Protein AF-A0A343YQ13-F1 (afdb_monomer_lite)

Foldseek 3Di:
DDDDPVVVVLVVLLVLLVVVLVLADALVNSCLQRNDVSSVPDDHPPDDPPPPALLVVLVDVLSQVVLQVLQVCLVPPFVQDLCQQSVSLNPTPVSVSVVVCVVVPCNCVVNRRNVVSSSSSSNCSPPDQFWDADPPVRDIGGHRNPPDPDHPPPPD

Structure (mmCIF, N/CA/C/O backbone):
data_AF-A0A343YQ13-F1
#
_entry.id   AF-A0A343YQ13-F1
#
loop_
_atom_site.group_PDB
_atom_site.id
_atom_site.type_symbol
_atom_site.label_atom_id
_atom_site.label_alt_id
_atom_site.label_comp_id
_atom_site.label_asym_id
_atom_site.label_entity_id
_atom_site.label_seq_id
_atom_site.pdbx_PDB_ins_code
_atom_site.Cartn_x
_atom_site.Cartn_y
_atom_site.Cartn_z
_atom_site.occupancy
_atom_site.B_iso_or_equiv
_atom_site.auth_seq_id
_atom_site.auth_comp_id
_atom_site.auth_asym_id
_atom_site.auth_atom_id
_atom_site.pdbx_PDB_model_num
ATOM 1 N N . MET A 1 1 ? -21.091 -8.036 30.724 1.00 43.69 1 MET A N 1
ATOM 2 C CA . MET A 1 1 ? -21.588 -7.218 29.595 1.00 43.69 1 MET A CA 1
ATOM 3 C C . MET A 1 1 ? -20.825 -7.640 28.351 1.00 43.69 1 MET A C 1
ATOM 5 O O . MET A 1 1 ? -19.605 -7.583 28.383 1.00 43.69 1 MET A O 1
ATOM 9 N N . GLY A 1 2 ? -21.505 -8.154 27.324 1.00 57.47 2 GLY A N 1
ATOM 10 C CA . GLY A 1 2 ? -20.877 -8.517 26.048 1.00 57.47 2 GLY A CA 1
ATOM 11 C C . GLY A 1 2 ? -20.985 -7.360 25.057 1.00 57.47 2 GLY A C 1
ATOM 12 O O . GLY A 1 2 ? -22.047 -6.746 24.963 1.00 57.47 2 GLY A O 1
ATOM 13 N N . PHE A 1 3 ? -19.900 -7.053 24.350 1.00 59.28 3 PHE A N 1
ATOM 14 C CA . PHE A 1 3 ? -19.899 -6.039 23.295 1.00 59.28 3 PHE A CA 1
ATOM 15 C C . PHE A 1 3 ? -20.784 -6.474 22.125 1.00 59.28 3 PHE A C 1
ATOM 17 O O . PHE A 1 3 ? -20.822 -7.653 21.758 1.00 59.28 3 PHE A O 1
ATOM 24 N N . LYS A 1 4 ? -21.482 -5.525 21.498 1.00 72.94 4 LYS A N 1
ATOM 25 C CA . LYS A 1 4 ? -22.225 -5.802 20.262 1.00 72.94 4 LYS A CA 1
ATOM 26 C C . LYS A 1 4 ? -21.230 -6.091 19.133 1.00 72.94 4 LYS A C 1
ATOM 28 O O . LYS A 1 4 ? -20.181 -5.460 19.046 1.00 72.94 4 LYS A O 1
ATOM 33 N N . LYS A 1 5 ? -21.575 -6.989 18.203 1.00 70.69 5 LYS A N 1
ATOM 34 C CA . LYS A 1 5 ? -20.719 -7.358 17.050 1.00 70.69 5 LYS A CA 1
ATOM 35 C C . LYS A 1 5 ? -20.216 -6.137 16.253 1.00 70.69 5 LYS A C 1
ATOM 37 O O . LYS A 1 5 ? -19.085 -6.128 15.779 1.00 70.69 5 LYS A O 1
ATOM 42 N N . SER A 1 6 ? -21.031 -5.084 16.157 1.00 76.00 6 SER A N 1
ATOM 43 C CA . SER A 1 6 ? -20.677 -3.810 15.516 1.00 76.00 6 SER A CA 1
ATOM 44 C C . SER A 1 6 ? -19.631 -2.992 16.281 1.00 76.00 6 SER A C 1
ATOM 46 O O . SER A 1 6 ? -18.853 -2.275 15.661 1.00 76.00 6 SER A O 1
ATOM 48 N N . GLU A 1 7 ? -19.612 -3.080 17.612 1.00 73.38 7 GLU A N 1
ATOM 49 C CA . GLU A 1 7 ? -18.632 -2.397 18.467 1.00 73.38 7 GLU A CA 1
ATOM 50 C C . GLU A 1 7 ? -17.276 -3.095 18.367 1.00 73.38 7 GLU A C 1
ATOM 52 O O . GLU A 1 7 ? -16.266 -2.433 18.156 1.00 73.38 7 GLU A O 1
ATOM 57 N N . VAL A 1 8 ? -17.262 -4.433 18.392 1.00 75.38 8 VAL A N 1
ATOM 58 C CA . VAL A 1 8 ? -16.041 -5.232 18.181 1.00 75.38 8 VAL A CA 1
ATOM 59 C C . VAL A 1 8 ? -15.444 -4.963 16.797 1.00 75.38 8 VAL A C 1
ATOM 61 O O . VAL A 1 8 ? -14.244 -4.743 16.676 1.00 75.38 8 VAL A O 1
ATOM 64 N N . SER A 1 9 ? -16.277 -4.900 15.753 1.00 81.75 9 SER A N 1
ATOM 65 C CA . SER A 1 9 ? -15.814 -4.560 14.403 1.00 81.75 9 SER A CA 1
ATOM 66 C C . SER A 1 9 ? -15.199 -3.160 14.330 1.00 81.75 9 SER A C 1
ATOM 68 O O . SER A 1 9 ? -14.187 -2.988 13.661 1.00 81.75 9 SER A O 1
ATOM 70 N N . GLN A 1 10 ? -15.783 -2.168 15.011 1.00 83.75 10 GLN A N 1
ATOM 71 C CA . GLN A 1 10 ? -15.231 -0.810 15.046 1.00 83.75 10 GLN A CA 1
ATOM 72 C C . GLN A 1 10 ? -13.909 -0.747 15.815 1.00 83.75 10 GLN A C 1
ATOM 74 O O . GLN A 1 10 ? -12.982 -0.083 15.360 1.00 83.75 10 GLN A O 1
ATOM 79 N N . LEU A 1 11 ? -13.805 -1.455 16.942 1.00 87.25 11 LEU A N 1
ATOM 80 C CA . LEU A 1 11 ? -12.572 -1.543 17.725 1.00 87.25 11 LEU A CA 1
ATOM 81 C C . LEU A 1 11 ? -11.444 -2.206 16.931 1.00 87.25 11 LEU A C 1
ATOM 83 O O . LEU A 1 11 ? -10.330 -1.690 16.926 1.00 87.25 11 LEU A O 1
ATOM 87 N N . ASN A 1 12 ? -11.740 -3.284 16.201 1.00 89.06 12 ASN A N 1
ATOM 88 C CA . ASN A 1 12 ? -10.759 -3.936 15.336 1.00 89.06 12 ASN A CA 1
ATOM 89 C C . ASN A 1 12 ? -10.276 -2.989 14.231 1.00 89.06 12 ASN A C 1
ATOM 91 O O . ASN A 1 12 ? -9.073 -2.852 14.038 1.00 89.06 12 ASN A O 1
ATOM 95 N N . SER A 1 13 ? -11.183 -2.269 13.558 1.00 89.44 13 SER A N 1
ATOM 96 C CA . SER A 1 13 ? -10.791 -1.280 12.544 1.00 89.44 13 SER A CA 1
ATOM 97 C C . SER A 1 13 ? -9.938 -0.147 13.120 1.00 89.44 13 SER A C 1
ATOM 99 O O . SER A 1 13 ? -9.005 0.300 12.459 1.00 89.44 13 SER A O 1
ATOM 101 N N . LEU A 1 14 ? -10.224 0.308 14.344 1.00 93.56 14 LEU A N 1
ATOM 102 C CA . LEU A 1 14 ? -9.408 1.315 15.027 1.00 93.56 14 LEU A CA 1
ATOM 103 C C . LEU A 1 14 ? -8.012 0.777 15.357 1.00 93.56 14 LEU A C 1
ATOM 105 O O . LEU A 1 14 ? -7.032 1.447 15.048 1.00 93.56 14 LEU A O 1
ATOM 109 N N . ALA A 1 15 ? -7.906 -0.429 15.919 1.00 92.62 15 ALA A N 1
ATOM 110 C CA . ALA A 1 15 ? -6.620 -1.051 16.234 1.00 92.62 15 ALA A CA 1
ATOM 111 C C . ALA A 1 15 ? -5.762 -1.263 14.973 1.00 92.62 15 ALA A C 1
ATOM 113 O O . ALA A 1 15 ? -4.592 -0.883 14.945 1.00 92.62 15 ALA A O 1
ATOM 114 N N . SER A 1 16 ? -6.365 -1.784 13.901 1.00 94.19 16 SER A N 1
ATOM 115 C CA . SER A 1 16 ? -5.717 -1.937 12.595 1.00 94.19 16 SER A CA 1
ATOM 116 C C . SER A 1 16 ? -5.253 -0.599 12.014 1.00 94.19 16 SER A C 1
ATOM 118 O O . SER A 1 16 ? -4.159 -0.514 11.461 1.00 94.19 16 SER A O 1
ATOM 120 N N . ALA A 1 17 ? -6.050 0.463 12.148 1.00 94.12 17 ALA A N 1
ATOM 121 C CA . ALA A 1 17 ? -5.676 1.788 11.667 1.00 94.12 17 ALA A CA 1
ATOM 122 C C . ALA A 1 17 ? -4.538 2.416 12.491 1.00 94.12 17 ALA A C 1
ATOM 124 O O . ALA A 1 17 ? -3.633 3.005 11.904 1.00 94.12 17 ALA A O 1
ATOM 125 N N . ILE A 1 18 ? -4.546 2.258 13.821 1.00 94.38 18 ILE A N 1
ATOM 126 C CA . ILE A 1 18 ? -3.483 2.750 14.719 1.00 94.38 18 ILE A CA 1
ATOM 127 C C . ILE A 1 18 ? -2.134 2.148 14.335 1.00 94.38 18 ILE A C 1
ATOM 129 O O . ILE A 1 18 ? -1.161 2.882 14.191 1.00 94.38 18 ILE A O 1
ATOM 133 N N . LYS A 1 19 ? -2.093 0.840 14.074 1.00 93.38 19 LYS A N 1
ATOM 134 C CA . LYS A 1 19 ? -0.878 0.165 13.615 1.00 93.38 19 LYS A CA 1
ATOM 135 C C . LYS A 1 19 ? -0.301 0.789 12.343 1.00 93.38 19 LYS A C 1
ATOM 137 O O . LYS A 1 19 ? 0.904 0.963 12.230 1.00 93.38 19 LYS A O 1
ATOM 142 N N . LEU A 1 20 ? -1.142 1.175 11.383 1.00 93.81 20 LEU A N 1
ATOM 143 C CA . LEU A 1 20 ? -0.645 1.829 10.169 1.00 93.81 20 LEU A CA 1
ATOM 144 C C . LEU A 1 20 ? -0.079 3.231 10.443 1.00 93.81 20 LEU A C 1
ATOM 146 O O . LEU A 1 20 ? 0.839 3.655 9.742 1.00 93.81 20 LEU A O 1
ATOM 150 N N . ILE A 1 21 ? -0.595 3.949 11.449 1.00 92.88 21 ILE A N 1
ATOM 151 C CA . ILE A 1 21 ? -0.077 5.270 11.851 1.00 92.88 21 ILE A CA 1
ATOM 152 C C . ILE A 1 21 ? 1.365 5.154 12.369 1.00 92.88 21 ILE A C 1
ATOM 154 O O . ILE A 1 21 ? 2.176 6.036 12.086 1.00 92.88 21 ILE A O 1
ATOM 158 N N . GLU A 1 22 ? 1.715 4.054 13.046 1.00 90.25 22 GLU A N 1
ATOM 159 C CA . GLU A 1 22 ? 3.100 3.761 13.465 1.00 90.25 22 GLU A CA 1
ATOM 160 C C . GLU A 1 22 ? 4.064 3.680 12.268 1.00 90.25 22 GLU A C 1
ATOM 162 O O . GLU A 1 22 ? 5.247 3.992 12.395 1.00 90.25 22 GLU A O 1
ATOM 167 N N . PHE A 1 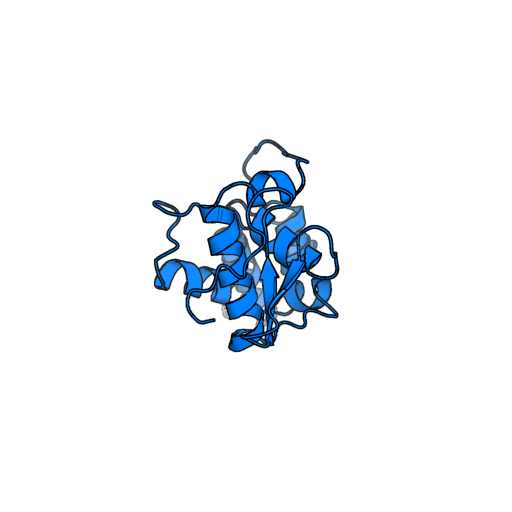23 ? 3.545 3.346 11.083 1.00 90.31 23 PHE A N 1
ATOM 168 C CA . PHE A 1 23 ? 4.282 3.259 9.821 1.00 90.31 23 PHE A CA 1
ATOM 169 C C . PHE A 1 23 ? 3.972 4.426 8.873 1.00 90.31 23 PHE A C 1
ATOM 171 O O . PHE A 1 23 ? 3.858 4.249 7.659 1.00 90.31 23 PHE A O 1
ATOM 178 N N . ASP A 1 24 ? 3.839 5.635 9.425 1.00 89.38 24 ASP A N 1
ATOM 179 C CA . ASP A 1 24 ? 3.646 6.900 8.699 1.00 89.38 24 ASP A CA 1
ATOM 180 C C . ASP A 1 24 ? 2.243 7.101 8.094 1.00 89.38 24 ASP A C 1
ATOM 182 O O . ASP A 1 24 ? 2.039 8.082 7.389 1.00 89.38 24 ASP A O 1
ATOM 186 N N . ALA A 1 25 ? 1.229 6.262 8.347 1.00 91.50 25 ALA A N 1
ATOM 187 C CA . ALA A 1 25 ? -0.097 6.511 7.768 1.00 91.50 25 ALA A CA 1
ATOM 188 C C . ALA A 1 25 ? -0.724 7.826 8.271 1.00 91.50 25 ALA A C 1
ATOM 190 O O . ALA A 1 25 ? -0.940 8.041 9.464 1.00 91.50 25 ALA A O 1
ATOM 191 N N . ASN A 1 26 ? -1.067 8.710 7.335 1.00 92.06 26 ASN A N 1
ATOM 192 C CA . ASN A 1 26 ? -1.739 9.971 7.623 1.00 92.06 26 ASN A CA 1
ATOM 193 C C . ASN A 1 26 ? -3.271 9.837 7.529 1.00 92.06 26 ASN A C 1
ATOM 195 O O . ASN A 1 26 ? -3.820 8.814 7.111 1.00 92.06 26 ASN A O 1
ATOM 199 N N . LYS A 1 27 ? -3.982 10.919 7.867 1.00 92.94 27 LYS A N 1
ATOM 200 C CA . LYS A 1 27 ? -5.450 10.953 7.844 1.00 92.94 27 LYS A CA 1
ATOM 201 C C . LYS A 1 27 ? -6.056 10.607 6.482 1.00 92.94 27 LYS A C 1
ATOM 203 O O . LYS A 1 27 ? -7.121 9.993 6.451 1.00 92.94 27 LYS A O 1
ATOM 208 N N . TYR A 1 28 ? -5.423 10.984 5.372 1.00 91.25 28 TYR A N 1
ATOM 209 C CA . TYR A 1 28 ? -5.909 10.641 4.032 1.00 91.25 28 TYR A CA 1
ATOM 210 C C . TYR A 1 28 ? -5.798 9.141 3.778 1.00 91.25 28 TYR A C 1
ATOM 212 O O . TYR A 1 28 ? -6.780 8.530 3.364 1.00 91.25 28 TYR A O 1
ATOM 220 N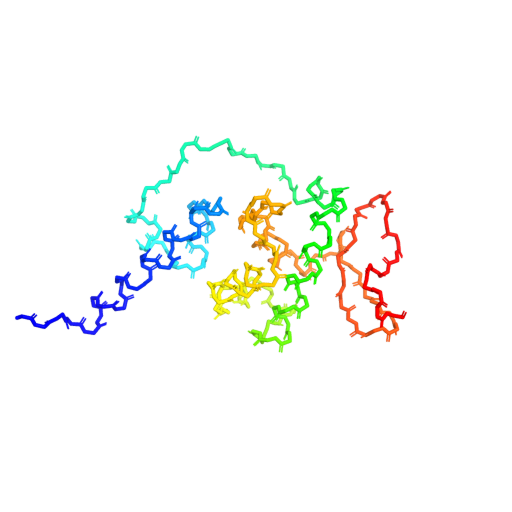 N . THR A 1 29 ? -4.657 8.542 4.114 1.00 93.06 29 THR A N 1
ATOM 221 C CA . THR A 1 29 ? -4.428 7.100 3.975 1.00 93.06 29 THR A CA 1
ATOM 222 C C . THR A 1 29 ? -5.404 6.289 4.819 1.00 93.06 29 THR A C 1
ATOM 224 O O . THR A 1 29 ? -6.073 5.397 4.303 1.00 93.06 29 THR A O 1
ATOM 227 N N . ILE A 1 30 ? -5.590 6.650 6.092 1.00 95.88 30 ILE A N 1
ATOM 228 C CA . ILE A 1 30 ? -6.577 5.974 6.946 1.00 95.88 30 ILE A CA 1
ATOM 229 C C . ILE A 1 30 ? -8.005 6.202 6.439 1.00 95.88 30 ILE A C 1
ATOM 231 O O . ILE A 1 30 ? -8.820 5.285 6.471 1.00 95.88 30 ILE A O 1
ATOM 235 N N . THR A 1 31 ? -8.325 7.393 5.925 1.00 94.62 31 THR A N 1
ATOM 236 C CA . THR A 1 31 ? -9.645 7.651 5.323 1.00 94.62 31 THR A CA 1
ATOM 237 C C . THR A 1 31 ? -9.886 6.764 4.108 1.00 94.62 31 THR A C 1
ATOM 239 O O . THR A 1 31 ? -11.008 6.300 3.917 1.00 94.62 31 THR A O 1
ATOM 242 N N . HIS A 1 32 ? -8.857 6.541 3.294 1.00 93.75 32 HIS A N 1
ATOM 243 C CA . HIS A 1 32 ? -8.938 5.696 2.113 1.00 93.75 32 HIS A CA 1
ATOM 244 C C . HIS A 1 32 ? -9.140 4.220 2.481 1.00 93.75 32 HIS A C 1
ATOM 246 O O . HIS A 1 32 ? -10.044 3.600 1.933 1.00 93.75 32 HIS A O 1
ATOM 252 N N . LEU A 1 33 ? -8.373 3.697 3.445 1.00 94.81 33 LEU A N 1
ATOM 253 C CA . LEU A 1 33 ? -8.393 2.279 3.830 1.00 94.81 33 LEU A CA 1
ATOM 254 C C . LEU A 1 33 ? -9.544 1.907 4.785 1.00 94.81 33 LEU A C 1
ATOM 256 O O . LEU A 1 33 ? -10.151 0.853 4.646 1.00 94.81 33 LEU A O 1
ATOM 260 N N . TYR A 1 34 ? -9.867 2.766 5.755 1.00 94.25 34 TYR A N 1
ATOM 261 C CA . TYR A 1 34 ? -10.820 2.468 6.841 1.00 94.25 34 TYR A CA 1
ATOM 262 C C . TYR A 1 34 ? -12.050 3.382 6.865 1.00 94.25 34 TYR A C 1
ATOM 264 O O . TYR A 1 34 ? -12.951 3.215 7.693 1.00 94.25 34 TYR A O 1
ATOM 272 N N . GLY A 1 35 ? -12.113 4.363 5.966 1.00 93.50 35 GLY A N 1
ATOM 273 C CA . GLY A 1 35 ? -13.219 5.308 5.875 1.00 93.50 35 GLY A CA 1
ATOM 274 C C . GLY A 1 35 ? -13.126 6.486 6.849 1.00 93.50 35 GLY A C 1
ATOM 275 O O . GLY A 1 35 ? -12.403 6.494 7.849 1.00 93.50 35 GLY A O 1
ATOM 276 N N . ARG A 1 36 ? -13.925 7.523 6.562 1.00 93.75 36 ARG A N 1
ATOM 277 C CA . ARG A 1 36 ? -13.906 8.809 7.288 1.00 93.75 36 ARG A CA 1
ATOM 278 C C . ARG A 1 36 ? -14.206 8.683 8.780 1.00 93.75 36 ARG A C 1
ATOM 280 O O . ARG A 1 36 ? -13.664 9.456 9.562 1.00 93.75 36 ARG A O 1
ATOM 287 N N . LYS A 1 37 ? -15.080 7.746 9.168 1.00 92.69 37 LYS A N 1
ATOM 288 C CA . LYS A 1 37 ? -15.486 7.570 10.569 1.00 92.69 37 LYS A CA 1
ATOM 289 C C . LYS A 1 37 ? -14.298 7.139 11.428 1.00 92.69 37 LYS A C 1
ATOM 291 O O . LYS A 1 37 ? -14.013 7.803 12.413 1.00 92.69 37 LYS A O 1
ATOM 296 N N . VAL A 1 38 ? -13.590 6.085 11.015 1.00 93.69 38 VAL A N 1
ATOM 297 C CA . VAL A 1 38 ? -12.389 5.595 11.710 1.00 93.69 38 VAL A CA 1
ATOM 298 C C . VAL A 1 38 ? -11.312 6.674 11.693 1.00 93.69 38 VAL A C 1
ATOM 300 O O . VAL A 1 38 ? -10.790 7.038 12.740 1.00 93.69 38 VAL A O 1
ATOM 303 N N . ALA A 1 39 ? -11.060 7.277 10.529 1.00 93.31 39 ALA A N 1
ATOM 304 C CA . ALA A 1 39 ? -10.040 8.310 10.396 1.00 93.31 39 ALA A CA 1
ATOM 305 C C . ALA A 1 39 ? -10.295 9.556 11.264 1.00 93.31 39 ALA A C 1
ATOM 307 O O . ALA A 1 39 ? -9.347 10.218 11.682 1.00 93.31 39 ALA A O 1
ATOM 308 N N . GLY A 1 40 ? -11.560 9.905 11.511 1.00 92.31 40 GLY A N 1
ATOM 309 C CA . GLY A 1 40 ? -11.953 11.026 12.366 1.00 92.31 40 GLY A CA 1
ATOM 310 C C . GLY A 1 40 ? -11.826 10.750 13.865 1.00 92.31 40 GLY A C 1
ATOM 311 O O . GLY A 1 40 ? -11.825 11.700 14.639 1.00 92.31 40 GLY A O 1
ATOM 312 N N . SER A 1 41 ? -11.707 9.483 14.264 1.00 93.25 41 SER A N 1
ATOM 313 C CA . SER A 1 41 ? -11.591 9.053 15.662 1.00 93.25 41 SER A CA 1
ATOM 314 C C . SER A 1 41 ? -10.146 8.863 16.133 1.00 93.25 41 SER A C 1
ATOM 316 O O . SER A 1 41 ? -9.944 8.469 17.277 1.00 93.25 41 SER A O 1
ATOM 318 N N . LEU A 1 42 ? -9.156 9.113 15.272 1.00 93.12 42 LEU A N 1
ATOM 319 C CA . LEU A 1 42 ? -7.737 8.912 15.570 1.00 93.12 42 LEU A CA 1
ATOM 320 C C . LEU A 1 42 ? -6.984 10.238 15.662 1.00 93.12 42 LEU A C 1
ATOM 322 O O . LEU A 1 42 ? -7.307 11.211 14.973 1.00 93.12 42 LEU A O 1
ATOM 326 N N . GLU A 1 43 ? -5.936 10.237 16.478 1.00 91.00 43 GLU A N 1
ATOM 327 C CA . GLU A 1 43 ? -4.933 11.294 16.515 1.00 91.00 43 GLU A CA 1
ATOM 328 C C . GLU A 1 43 ? -3.773 10.942 15.583 1.00 91.00 43 GLU A C 1
ATOM 330 O O . GLU A 1 43 ? -3.388 9.781 15.460 1.00 91.00 43 GLU A O 1
ATOM 335 N N . TYR A 1 44 ? -3.214 11.953 14.919 1.00 88.50 44 TYR A N 1
ATOM 336 C CA . TYR A 1 44 ? -2.127 11.771 13.960 1.00 88.50 44 TYR A CA 1
ATOM 337 C C . TYR A 1 44 ? -0.895 12.549 14.418 1.00 88.50 44 TYR A C 1
ATOM 339 O O . TYR A 1 44 ? -1.039 13.696 14.863 1.00 88.50 44 TYR A O 1
ATOM 347 N N . PRO A 1 45 ? 0.315 11.984 14.259 1.00 82.81 45 PRO A N 1
ATOM 348 C CA . PRO A 1 45 ? 1.549 12.714 14.490 1.00 82.81 45 PRO A CA 1
ATOM 349 C C . PRO A 1 45 ? 1.561 14.022 13.691 1.00 82.81 45 PRO A C 1
ATOM 351 O O . PRO A 1 45 ? 1.136 14.068 12.533 1.00 82.81 45 PRO A O 1
ATOM 354 N N . LYS A 1 46 ? 2.075 15.101 14.292 1.00 70.69 46 LYS A N 1
ATOM 355 C CA . LYS A 1 46 ? 2.308 16.371 13.588 1.00 70.69 46 LYS A CA 1
ATOM 356 C C . LYS A 1 46 ? 3.495 16.202 12.630 1.00 70.69 46 LYS A C 1
ATOM 358 O O . LYS A 1 46 ? 4.616 16.582 12.947 1.00 70.69 46 LYS A O 1
ATOM 363 N N . GLY A 1 47 ? 3.252 15.573 11.483 1.00 60.44 47 GLY A N 1
ATOM 364 C CA . GLY A 1 47 ? 4.244 15.301 10.444 1.00 60.44 47 GLY A CA 1
ATOM 365 C C . GLY A 1 47 ? 4.234 16.333 9.316 1.00 60.44 47 GLY A C 1
ATOM 366 O O . GLY A 1 47 ? 3.211 16.946 9.004 1.00 60.44 47 GLY A O 1
ATOM 367 N N . ILE A 1 48 ? 5.394 16.519 8.680 1.00 50.62 48 ILE A N 1
ATOM 368 C CA . ILE A 1 48 ? 5.561 17.397 7.519 1.00 50.62 48 ILE A CA 1
ATOM 369 C C . ILE A 1 48 ? 4.789 16.783 6.349 1.00 50.62 48 ILE A C 1
ATOM 371 O O . ILE A 1 48 ? 5.178 15.747 5.813 1.00 50.62 48 ILE A O 1
ATOM 375 N N . ASN A 1 49 ? 3.715 17.453 5.929 1.00 49.34 49 ASN A N 1
ATOM 376 C CA . ASN A 1 49 ? 2.975 17.161 4.704 1.00 49.34 49 ASN A CA 1
ATOM 377 C C . ASN A 1 49 ? 3.910 17.338 3.494 1.00 49.34 49 ASN A C 1
ATOM 379 O O . ASN A 1 49 ? 3.950 18.389 2.852 1.00 49.34 49 ASN A O 1
ATOM 383 N N . THR A 1 50 ? 4.717 16.327 3.179 1.00 47.78 50 THR A N 1
ATOM 384 C CA . THR A 1 50 ? 5.525 16.349 1.963 1.00 47.78 50 THR A CA 1
ATOM 385 C C . THR A 1 50 ? 4.638 15.932 0.802 1.00 47.78 50 THR A C 1
ATOM 387 O O . THR A 1 50 ? 4.666 14.797 0.346 1.00 47.78 50 THR A O 1
ATOM 390 N N . ARG A 1 51 ? 3.909 16.915 0.262 1.00 50.31 51 ARG A N 1
ATOM 391 C CA . ARG A 1 51 ? 3.237 16.917 -1.055 1.00 50.31 51 ARG A CA 1
ATOM 392 C C . ARG A 1 51 ? 4.165 16.581 -2.244 1.00 50.31 51 ARG A C 1
ATOM 394 O O . ARG A 1 51 ? 3.836 16.863 -3.388 1.00 50.31 51 ARG A O 1
ATOM 401 N N . LYS A 1 52 ? 5.367 16.058 -1.997 1.00 55.66 52 LYS A N 1
ATOM 402 C CA . LYS A 1 52 ? 6.265 15.568 -3.040 1.00 55.66 52 LYS A CA 1
ATOM 403 C C . LYS A 1 52 ? 5.668 14.263 -3.542 1.00 55.66 52 LYS A C 1
ATOM 405 O O . LYS A 1 52 ? 5.387 13.406 -2.714 1.00 55.66 52 LYS A O 1
ATOM 410 N N . GLY A 1 53 ? 5.444 14.143 -4.847 1.00 65.62 53 GLY A N 1
ATOM 411 C CA . GLY A 1 53 ? 4.936 12.914 -5.454 1.00 65.62 53 GLY A CA 1
ATOM 412 C C . GLY A 1 53 ? 5.871 11.721 -5.236 1.00 65.62 53 GLY A C 1
ATOM 413 O O . GLY A 1 53 ? 7.040 11.886 -4.866 1.00 65.62 53 GLY A O 1
ATOM 414 N N . VAL A 1 54 ? 5.344 10.522 -5.482 1.00 79.94 54 VAL A N 1
ATOM 415 C CA . VAL A 1 54 ? 6.036 9.236 -5.299 1.00 79.94 54 VAL A CA 1
ATOM 416 C C . VAL A 1 54 ? 7.344 9.166 -6.096 1.00 79.94 54 VAL A C 1
ATOM 418 O O . VAL A 1 54 ? 8.311 8.579 -5.624 1.00 79.94 54 VAL A O 1
ATOM 421 N N . GLY A 1 55 ? 7.436 9.837 -7.251 1.00 79.25 55 GLY A N 1
ATOM 422 C CA . GLY A 1 55 ? 8.599 9.767 -8.146 1.00 79.25 55 GLY A CA 1
ATOM 423 C C . GLY A 1 55 ? 9.949 10.056 -7.477 1.00 79.25 55 GLY A C 1
ATOM 424 O O . GLY A 1 55 ? 10.906 9.312 -7.683 1.00 79.25 55 GLY A O 1
ATOM 425 N N . LYS A 1 56 ? 10.038 11.067 -6.591 1.00 81.69 56 LYS A N 1
ATOM 426 C CA . LYS A 1 56 ? 11.291 11.325 -5.849 1.00 81.69 56 LYS A CA 1
ATOM 427 C C . LYS A 1 56 ? 11.653 10.155 -4.929 1.00 81.69 56 LYS A C 1
ATOM 429 O O . LYS A 1 56 ? 12.830 9.841 -4.789 1.00 81.69 56 LYS A O 1
ATOM 434 N N . TRP A 1 57 ? 10.654 9.551 -4.289 1.00 84.38 57 TRP A N 1
ATOM 435 C CA . TRP A 1 57 ? 10.852 8.397 -3.418 1.00 84.38 57 TRP A CA 1
ATOM 436 C C . TRP A 1 57 ? 11.267 7.165 -4.225 1.00 84.38 57 TRP A C 1
ATOM 438 O O . TRP A 1 57 ? 12.234 6.519 -3.849 1.00 84.38 57 TRP A O 1
ATOM 448 N N . LEU A 1 58 ? 10.649 6.909 -5.383 1.00 84.50 58 LEU A N 1
ATOM 449 C CA . LEU A 1 58 ? 11.036 5.813 -6.287 1.00 84.50 58 LEU A CA 1
ATOM 450 C C . LEU A 1 58 ? 12.449 5.959 -6.863 1.00 84.50 58 LEU A C 1
ATOM 452 O O . LEU A 1 58 ? 13.049 4.967 -7.260 1.00 84.50 58 LEU A O 1
ATOM 456 N N . GLY A 1 59 ? 13.017 7.168 -6.872 1.00 82.06 59 GLY A N 1
ATOM 457 C CA . GLY A 1 59 ? 14.429 7.376 -7.199 1.00 82.06 59 GLY A CA 1
ATOM 458 C C . GLY A 1 59 ? 15.406 6.713 -6.213 1.00 82.06 59 GLY A C 1
ATOM 459 O O . GLY A 1 59 ? 16.570 6.494 -6.557 1.00 82.06 59 GLY A O 1
ATOM 460 N N . GLU A 1 60 ? 14.965 6.382 -4.994 1.00 84.50 60 GLU A N 1
ATOM 461 C CA . GLU A 1 60 ? 15.741 5.612 -4.020 1.00 84.50 60 GLU A CA 1
ATOM 462 C C . GLU A 1 60 ? 15.644 4.112 -4.356 1.00 84.50 60 GLU A C 1
ATOM 464 O O . GLU A 1 60 ? 14.561 3.529 -4.343 1.00 84.50 60 GLU A O 1
ATOM 469 N N . LYS A 1 61 ? 16.782 3.447 -4.616 1.00 80.31 61 LYS A N 1
ATOM 470 C CA . LYS A 1 61 ? 16.811 2.021 -5.010 1.00 80.31 61 LYS A CA 1
ATOM 471 C C . LYS A 1 61 ? 16.055 1.113 -4.030 1.00 80.31 61 LYS A C 1
ATOM 473 O O . LYS A 1 61 ? 15.350 0.205 -4.459 1.00 80.31 61 LYS A O 1
ATOM 478 N N . SER A 1 62 ? 16.188 1.352 -2.726 1.00 83.56 62 SER A N 1
ATOM 479 C CA . SER A 1 62 ? 15.476 0.597 -1.686 1.00 83.56 62 SER A CA 1
ATOM 480 C C . SER A 1 62 ? 13.959 0.781 -1.767 1.00 83.56 62 SER A C 1
ATOM 482 O O . SER A 1 62 ? 13.223 -0.195 -1.652 1.00 83.56 62 SER A O 1
ATOM 484 N N . ALA A 1 63 ? 13.487 2.002 -2.023 1.00 85.94 63 ALA A N 1
ATOM 485 C CA . ALA A 1 63 ? 12.072 2.308 -2.192 1.00 85.94 63 ALA A CA 1
ATOM 486 C C . ALA A 1 63 ? 11.495 1.681 -3.465 1.00 85.94 63 ALA A C 1
ATOM 488 O O . ALA A 1 63 ? 10.406 1.111 -3.424 1.00 85.94 63 ALA A O 1
ATOM 489 N N . MET A 1 64 ? 12.234 1.726 -4.576 1.00 85.69 64 MET A N 1
ATOM 490 C CA . MET A 1 64 ? 11.846 1.058 -5.821 1.00 85.69 64 MET A CA 1
ATOM 491 C C . MET A 1 64 ? 11.724 -0.460 -5.624 1.00 85.69 64 MET A C 1
ATOM 493 O O . MET A 1 64 ? 10.729 -1.060 -6.027 1.00 85.69 64 MET A O 1
ATOM 497 N N . LEU A 1 65 ? 12.707 -1.093 -4.976 1.00 84.94 65 LEU A N 1
ATOM 498 C CA . LEU A 1 65 ? 12.673 -2.532 -4.699 1.00 84.94 65 LEU A CA 1
ATOM 499 C C . LEU A 1 65 ? 11.512 -2.905 -3.770 1.00 84.94 65 LEU A C 1
ATOM 501 O O . LEU A 1 65 ? 10.771 -3.837 -4.076 1.00 84.94 65 LEU A O 1
ATOM 505 N N . LEU A 1 66 ? 11.305 -2.147 -2.688 1.00 88.06 66 LEU A N 1
ATOM 506 C CA . LEU A 1 66 ? 10.158 -2.327 -1.796 1.00 88.06 66 LEU A CA 1
ATOM 507 C C . LEU A 1 66 ? 8.835 -2.190 -2.558 1.00 88.06 66 LEU A C 1
ATOM 509 O O . LEU A 1 66 ? 7.954 -3.025 -2.399 1.00 88.06 66 LEU A O 1
ATOM 513 N N . SER A 1 67 ? 8.709 -1.183 -3.422 1.00 89.44 67 SER A N 1
ATOM 514 C CA . SER A 1 67 ? 7.498 -0.945 -4.218 1.00 89.44 67 SER A CA 1
ATOM 515 C C . SER A 1 67 ? 7.172 -2.126 -5.131 1.00 89.44 67 SER A C 1
ATOM 517 O O . SER A 1 67 ? 6.021 -2.541 -5.220 1.00 89.44 67 SER A O 1
ATOM 519 N N . ASN A 1 68 ? 8.184 -2.733 -5.753 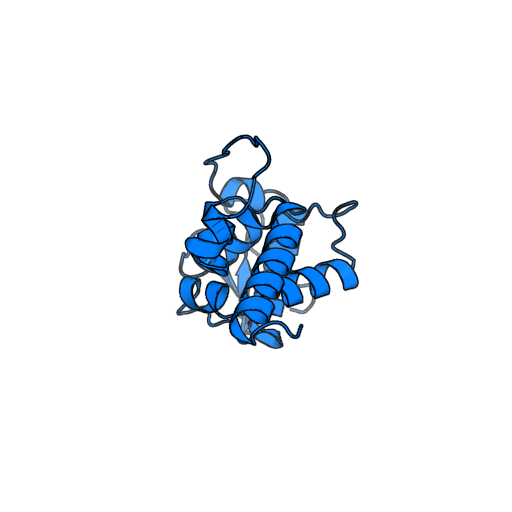1.00 87.88 68 ASN A N 1
ATOM 520 C CA . ASN A 1 68 ? 7.996 -3.938 -6.560 1.00 87.88 68 ASN A CA 1
ATOM 521 C C . ASN A 1 68 ? 7.552 -5.143 -5.722 1.00 87.88 68 ASN A C 1
ATOM 523 O O . ASN A 1 68 ? 6.682 -5.903 -6.141 1.00 87.88 68 ASN A O 1
ATOM 527 N N . VAL A 1 69 ? 8.120 -5.310 -4.527 1.00 90.00 69 VAL A N 1
ATOM 528 C CA . VAL A 1 69 ? 7.743 -6.388 -3.601 1.00 90.00 69 VAL A CA 1
ATOM 529 C C . VAL A 1 69 ? 6.309 -6.207 -3.114 1.00 90.00 69 VAL A C 1
ATOM 531 O O . VAL A 1 69 ? 5.548 -7.172 -3.102 1.00 90.00 69 VAL A O 1
ATOM 534 N N . VAL A 1 70 ? 5.923 -4.977 -2.768 1.00 92.88 70 VAL A N 1
ATOM 535 C CA . VAL A 1 70 ? 4.548 -4.597 -2.425 1.00 92.88 70 VAL A CA 1
ATOM 536 C C . VAL A 1 70 ? 3.610 -4.985 -3.562 1.00 92.88 70 VAL A C 1
ATOM 538 O O . VAL A 1 70 ? 2.725 -5.803 -3.346 1.00 92.88 70 VAL A O 1
ATOM 541 N N . VAL A 1 71 ? 3.828 -4.464 -4.775 1.00 91.75 71 VAL A N 1
ATOM 542 C CA . VAL A 1 71 ? 2.938 -4.696 -5.926 1.00 91.75 71 VAL A CA 1
ATOM 543 C C . VAL A 1 71 ? 2.811 -6.187 -6.241 1.00 91.75 71 VAL A C 1
ATOM 545 O O . VAL A 1 71 ? 1.704 -6.690 -6.419 1.00 91.75 71 VAL A O 1
ATOM 548 N N . ASN A 1 72 ? 3.926 -6.919 -6.256 1.00 89.81 72 ASN A N 1
ATOM 549 C CA . ASN A 1 72 ? 3.928 -8.351 -6.541 1.00 89.81 72 ASN A CA 1
ATOM 550 C C . ASN A 1 72 ? 3.133 -9.142 -5.484 1.00 89.81 72 ASN A C 1
ATOM 552 O O . ASN A 1 72 ? 2.311 -9.985 -5.842 1.00 89.81 72 ASN A O 1
ATOM 556 N N . ASN A 1 73 ? 3.323 -8.853 -4.192 1.00 92.81 73 ASN A N 1
ATOM 557 C CA . ASN A 1 73 ? 2.555 -9.508 -3.129 1.00 92.81 73 ASN A CA 1
ATOM 558 C C . ASN A 1 73 ? 1.077 -9.106 -3.156 1.00 92.81 73 ASN A C 1
ATOM 560 O O . ASN A 1 73 ? 0.218 -9.974 -3.018 1.00 92.81 73 ASN A O 1
ATOM 564 N N . SER A 1 74 ? 0.764 -7.830 -3.392 1.00 94.00 74 SER A N 1
ATOM 565 C CA . SER A 1 74 ? -0.610 -7.351 -3.549 1.00 94.00 74 SER A CA 1
ATOM 566 C C . SER A 1 74 ? -1.346 -8.143 -4.629 1.00 94.00 74 SER A C 1
ATOM 568 O O . SER A 1 74 ? -2.429 -8.665 -4.370 1.00 94.00 74 SER A O 1
ATOM 570 N N . ILE A 1 75 ? -0.742 -8.306 -5.811 1.00 91.00 75 ILE A N 1
ATOM 571 C CA . ILE A 1 75 ? -1.351 -9.041 -6.932 1.00 91.00 75 ILE A CA 1
ATOM 572 C C . ILE A 1 75 ? -1.526 -10.524 -6.588 1.00 91.00 75 ILE A C 1
ATOM 574 O O . ILE A 1 75 ? -2.605 -11.081 -6.772 1.00 91.00 75 ILE A O 1
ATOM 578 N N . HIS A 1 76 ? -0.474 -11.183 -6.097 1.00 89.62 76 HIS A N 1
ATOM 579 C CA . HIS A 1 76 ? -0.465 -12.645 -5.997 1.00 89.62 76 HIS A CA 1
ATOM 580 C C . HIS A 1 76 ? -1.085 -13.215 -4.723 1.00 89.62 76 HIS A C 1
ATOM 582 O O . HIS A 1 76 ? -1.538 -14.356 -4.743 1.00 89.62 76 HIS A O 1
ATOM 588 N N . ILE A 1 77 ? -1.082 -12.461 -3.626 1.00 93.56 77 ILE A N 1
ATOM 589 C CA . ILE A 1 77 ? -1.553 -12.938 -2.318 1.00 93.56 77 ILE A CA 1
ATOM 590 C C . ILE A 1 77 ? -2.885 -12.285 -1.961 1.00 93.56 77 ILE A C 1
ATOM 592 O O . ILE A 1 77 ? -3.766 -12.947 -1.420 1.00 93.56 77 ILE A O 1
ATOM 596 N N . PHE A 1 78 ? -3.046 -11.003 -2.289 1.00 94.25 78 PHE A N 1
ATOM 597 C CA . PHE A 1 78 ? -4.180 -10.203 -1.828 1.00 94.25 78 PHE A CA 1
ATOM 598 C C . PHE A 1 78 ? -5.218 -9.906 -2.919 1.00 94.25 78 PHE A C 1
ATOM 600 O O . PHE A 1 78 ? -6.137 -9.130 -2.679 1.00 94.25 78 PHE A O 1
ATOM 607 N N . GLY A 1 79 ? -5.099 -10.526 -4.100 1.00 90.50 79 GLY A N 1
ATOM 608 C CA . GLY A 1 79 ? -6.088 -10.410 -5.178 1.00 90.50 79 GLY A CA 1
ATOM 609 C C . GLY A 1 79 ? -6.184 -9.010 -5.790 1.00 90.50 79 GLY A C 1
ATOM 610 O O . GLY A 1 79 ? -7.225 -8.648 -6.327 1.00 90.50 79 GLY A O 1
ATOM 611 N N . TYR A 1 80 ? -5.119 -8.216 -5.688 1.00 93.25 80 TYR A N 1
ATOM 612 C CA . TYR A 1 80 ? -5.087 -6.838 -6.158 1.00 93.25 80 TYR A CA 1
ATOM 613 C C . TYR A 1 80 ? -5.235 -6.735 -7.682 1.00 93.25 80 TYR A C 1
ATOM 615 O O . TYR A 1 80 ? -4.403 -7.261 -8.429 1.00 93.25 80 TYR A O 1
ATOM 623 N N . ASP A 1 81 ? -6.244 -5.993 -8.144 1.00 91.25 81 ASP A N 1
ATOM 624 C CA . ASP A 1 81 ? -6.451 -5.700 -9.558 1.00 91.25 81 ASP A CA 1
ATOM 625 C C . ASP A 1 81 ? -5.786 -4.375 -9.958 1.00 91.25 81 ASP A C 1
ATOM 627 O O . ASP A 1 81 ? -6.203 -3.274 -9.596 1.00 91.25 81 ASP A O 1
ATOM 631 N N . THR A 1 82 ? -4.756 -4.492 -10.792 1.00 87.38 82 THR A N 1
ATOM 632 C CA . THR A 1 82 ? -4.020 -3.350 -11.351 1.00 87.38 82 THR A CA 1
ATOM 633 C C . THR A 1 82 ? -4.854 -2.444 -12.261 1.00 87.38 82 THR A C 1
ATOM 635 O O . THR A 1 82 ? -4.452 -1.302 -12.477 1.00 87.38 82 THR A O 1
ATOM 638 N N . GLN A 1 83 ? -5.988 -2.920 -12.790 1.00 88.19 83 GLN A N 1
ATOM 639 C CA . GLN A 1 83 ? -6.911 -2.113 -13.598 1.00 88.19 83 GLN A CA 1
ATOM 640 C C . GLN A 1 83 ? -7.818 -1.237 -12.728 1.00 88.19 83 GLN A C 1
ATOM 642 O O . GLN A 1 83 ? -8.211 -0.154 -13.153 1.00 88.19 83 GLN A O 1
ATOM 647 N N . ASN A 1 84 ? -8.087 -1.663 -11.491 1.00 92.00 84 ASN A N 1
ATOM 648 C CA . ASN A 1 84 ? -8.891 -0.935 -10.510 1.00 92.00 84 ASN A CA 1
ATOM 649 C C . ASN A 1 84 ? -8.085 -0.694 -9.222 1.00 92.00 84 ASN A C 1
ATOM 651 O O . ASN A 1 84 ? -8.466 -1.164 -8.147 1.00 92.00 84 ASN A O 1
ATOM 655 N N . PRO A 1 85 ? -6.956 0.035 -9.297 1.00 91.19 85 PRO A N 1
ATOM 656 C CA . PRO A 1 85 ? -5.963 0.061 -8.228 1.00 91.19 85 PRO A CA 1
ATOM 657 C C . PRO A 1 85 ? -6.474 0.714 -6.943 1.00 91.19 85 PRO A C 1
ATOM 659 O O . PRO A 1 85 ? -6.259 0.202 -5.854 1.00 91.19 85 PRO A O 1
ATOM 662 N N . THR A 1 86 ? -7.206 1.825 -7.056 1.00 92.25 86 THR A N 1
ATOM 663 C CA . THR A 1 86 ? -7.752 2.539 -5.889 1.00 92.25 86 THR A CA 1
ATOM 664 C C . THR A 1 86 ? -8.790 1.707 -5.134 1.00 92.25 86 THR A C 1
ATOM 666 O O . THR A 1 86 ? -8.827 1.726 -3.906 1.00 92.25 86 THR A O 1
ATOM 669 N N . GLU A 1 87 ? -9.641 0.973 -5.851 1.00 94.31 87 GLU A N 1
ATOM 670 C CA . GLU A 1 87 ? -10.618 0.074 -5.233 1.00 94.31 87 GLU A CA 1
ATOM 671 C C . GLU A 1 87 ? -9.930 -1.154 -4.633 1.00 94.31 87 GLU A C 1
ATOM 673 O O . GLU A 1 87 ? -10.156 -1.474 -3.468 1.00 94.31 87 GLU A O 1
ATOM 678 N N . SER A 1 88 ? -8.989 -1.747 -5.367 1.00 94.50 88 SER A N 1
ATOM 679 C CA . SER A 1 88 ? -8.211 -2.900 -4.909 1.00 94.50 88 SER A CA 1
ATOM 680 C C . SER A 1 88 ? -7.392 -2.603 -3.652 1.00 94.50 88 SER A C 1
ATOM 682 O O . SER A 1 88 ? -7.392 -3.406 -2.724 1.00 94.50 88 SER A O 1
ATOM 684 N N . THR A 1 89 ? -6.738 -1.439 -3.564 1.00 95.19 89 THR A N 1
ATOM 685 C CA . THR A 1 89 ? -6.005 -1.011 -2.356 1.00 95.19 89 THR A CA 1
ATOM 686 C C . THR A 1 89 ? -6.929 -0.874 -1.150 1.00 95.19 89 THR A C 1
ATOM 688 O O . THR A 1 89 ? -6.528 -1.189 -0.031 1.00 95.19 89 THR A O 1
ATOM 691 N N . ARG A 1 90 ? -8.157 -0.387 -1.365 1.00 94.12 90 ARG A N 1
ATOM 692 C CA . ARG A 1 90 ? -9.161 -0.215 -0.309 1.00 94.12 90 ARG A CA 1
ATOM 693 C C . ARG A 1 90 ? -9.710 -1.555 0.182 1.00 94.12 90 ARG A C 1
ATOM 695 O O . ARG A 1 90 ? -10.020 -1.676 1.361 1.00 94.12 90 ARG A O 1
ATOM 702 N N . GLU A 1 91 ? -9.895 -2.515 -0.718 1.00 93.38 91 GLU A N 1
ATOM 703 C CA . GLU A 1 91 ? -10.562 -3.788 -0.421 1.00 93.38 91 GLU A CA 1
ATOM 704 C C . GLU A 1 91 ? -9.615 -4.876 0.074 1.00 93.38 91 GLU A C 1
ATOM 706 O O . GLU A 1 91 ? -10.038 -5.757 0.825 1.00 93.38 91 GLU A O 1
ATOM 711 N N . MET A 1 92 ? -8.338 -4.808 -0.302 1.00 94.25 92 MET A N 1
ATOM 712 C CA . MET A 1 92 ? -7.348 -5.756 0.189 1.00 94.25 92 MET A CA 1
ATOM 713 C C . MET A 1 92 ? -7.100 -5.603 1.695 1.00 94.25 92 MET A C 1
ATOM 715 O O . MET A 1 92 ? -7.187 -4.510 2.260 1.00 94.25 92 MET A O 1
ATOM 719 N N . ASP A 1 93 ? -6.701 -6.697 2.348 1.00 94.19 93 ASP A N 1
ATOM 720 C CA . ASP A 1 93 ? -6.239 -6.647 3.736 1.00 94.19 93 ASP A CA 1
ATOM 721 C C . ASP A 1 93 ? -4.846 -6.002 3.814 1.00 94.19 93 ASP A C 1
ATOM 723 O O . ASP A 1 93 ? -3.802 -6.660 3.826 1.00 94.19 93 ASP A O 1
ATOM 727 N N . PHE A 1 94 ? -4.836 -4.669 3.842 1.00 95.19 94 PHE A N 1
ATOM 728 C CA . PHE A 1 94 ? -3.612 -3.875 3.875 1.00 95.19 94 PHE A CA 1
ATOM 729 C C . PHE A 1 94 ? -2.771 -4.153 5.130 1.00 95.19 94 PHE A C 1
ATOM 731 O O . PHE A 1 94 ? -1.543 -4.106 5.076 1.00 95.19 94 PHE A O 1
ATOM 738 N N . ASN A 1 95 ? -3.408 -4.464 6.265 1.00 95.25 95 ASN A N 1
ATOM 739 C CA . ASN A 1 95 ? -2.678 -4.789 7.489 1.00 95.25 95 ASN A CA 1
ATOM 740 C C . ASN A 1 95 ? -1.941 -6.123 7.351 1.00 95.25 95 ASN A C 1
ATOM 742 O O . ASN A 1 95 ? -0.767 -6.191 7.707 1.00 95.25 95 ASN A O 1
ATOM 746 N N . ALA A 1 96 ? -2.579 -7.133 6.757 1.00 95.75 96 ALA A N 1
ATOM 747 C CA . ALA A 1 96 ? -1.926 -8.403 6.458 1.00 95.75 96 ALA A CA 1
ATOM 748 C C . ALA A 1 96 ? -0.768 -8.254 5.452 1.00 95.75 96 ALA A C 1
ATOM 750 O O . ALA A 1 96 ? 0.249 -8.936 5.588 1.00 95.75 96 ALA A O 1
ATOM 751 N N . LEU A 1 97 ? -0.864 -7.336 4.482 1.00 95.75 97 LEU A N 1
ATOM 752 C CA . LEU A 1 97 ? 0.264 -6.992 3.606 1.00 95.75 97 LEU A CA 1
ATOM 753 C C . LEU A 1 97 ? 1.430 -6.388 4.399 1.00 95.75 97 LEU A C 1
ATOM 755 O O . LEU A 1 97 ? 2.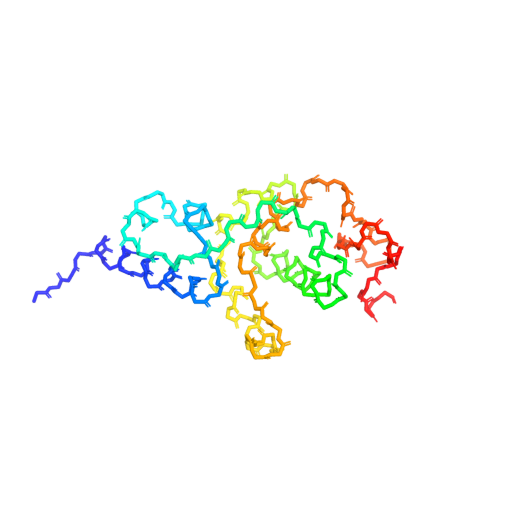572 -6.806 4.222 1.00 95.75 97 LEU A O 1
ATOM 759 N N . VAL A 1 98 ? 1.160 -5.426 5.285 1.00 94.06 98 VAL A N 1
ATOM 760 C CA . VAL A 1 98 ? 2.192 -4.828 6.150 1.00 94.06 98 VAL A CA 1
ATOM 761 C C . VAL A 1 98 ? 2.828 -5.885 7.054 1.00 94.06 98 VAL A C 1
ATOM 763 O O . VAL A 1 98 ? 4.051 -5.928 7.167 1.00 94.06 98 VAL A O 1
ATOM 766 N N . ASP A 1 99 ? 2.029 -6.782 7.630 1.00 93.62 99 ASP A N 1
ATOM 767 C CA . ASP A 1 99 ? 2.522 -7.909 8.424 1.00 93.62 99 ASP A CA 1
ATOM 768 C C . ASP A 1 99 ? 3.426 -8.840 7.625 1.00 93.62 99 ASP A C 1
ATOM 770 O O . ASP A 1 99 ? 4.497 -9.221 8.097 1.00 93.62 99 ASP A O 1
ATOM 774 N N . LEU A 1 100 ? 3.035 -9.178 6.398 1.00 94.25 100 LEU A N 1
ATOM 775 C CA . LEU A 1 100 ? 3.859 -9.984 5.506 1.00 94.25 100 LEU A CA 1
ATOM 776 C C . LEU A 1 100 ? 5.212 -9.312 5.240 1.00 94.25 100 LEU A C 1
ATOM 778 O O . LEU A 1 100 ? 6.245 -9.979 5.290 1.00 94.25 100 LEU A O 1
ATOM 782 N N . LEU A 1 101 ? 5.226 -8.002 4.982 1.00 92.06 101 LEU A N 1
ATOM 783 C CA . LEU A 1 101 ? 6.457 -7.246 4.736 1.00 92.06 101 LEU A CA 1
ATOM 784 C C . LEU A 1 101 ? 7.377 -7.265 5.964 1.00 92.06 101 LEU A C 1
ATOM 786 O O . LEU A 1 101 ? 8.558 -7.587 5.836 1.00 92.06 101 LEU A O 1
ATOM 790 N N . ILE A 1 102 ? 6.838 -7.006 7.158 1.00 90.62 102 ILE A N 1
ATOM 791 C CA . ILE A 1 102 ? 7.602 -7.054 8.414 1.00 90.62 102 ILE A CA 1
ATOM 792 C C . ILE A 1 102 ? 8.177 -8.459 8.638 1.00 90.62 102 ILE A C 1
ATOM 794 O O . ILE A 1 102 ? 9.378 -8.607 8.866 1.00 90.62 102 ILE A O 1
ATOM 798 N N . ASN A 1 103 ? 7.349 -9.497 8.496 1.00 90.69 103 ASN A N 1
ATOM 799 C CA . ASN A 1 103 ? 7.741 -10.893 8.715 1.00 90.69 103 ASN A CA 1
ATOM 800 C C . ASN A 1 103 ? 8.757 -11.415 7.686 1.00 90.69 103 ASN A C 1
ATOM 802 O O . ASN A 1 103 ? 9.454 -12.391 7.954 1.00 90.69 103 ASN A O 1
ATOM 806 N N . THR A 1 104 ? 8.859 -10.774 6.520 1.00 87.88 104 THR A N 1
ATOM 807 C CA . THR A 1 104 ? 9.833 -11.115 5.467 1.00 87.88 104 THR A CA 1
ATOM 808 C C . THR A 1 104 ? 11.091 -10.244 5.499 1.00 87.88 104 THR A C 1
ATOM 810 O O . THR A 1 104 ? 11.952 -10.377 4.631 1.00 87.88 104 THR A O 1
ATOM 813 N N . GLY A 1 105 ? 11.245 -9.400 6.525 1.00 85.25 105 GLY A N 1
ATOM 814 C CA . GLY A 1 105 ? 12.474 -8.649 6.791 1.00 85.25 105 GLY A CA 1
ATOM 815 C C . GLY A 1 105 ? 12.454 -7.186 6.346 1.00 85.25 105 GLY A C 1
ATOM 816 O O . GLY A 1 105 ? 13.456 -6.491 6.520 1.00 85.25 105 GLY A O 1
ATOM 817 N N . TYR A 1 106 ? 11.329 -6.674 5.836 1.00 83.75 106 TYR A N 1
ATOM 818 C CA . TYR A 1 106 ? 11.128 -5.238 5.611 1.00 83.75 106 TYR A CA 1
ATOM 819 C C . TYR A 1 106 ? 10.696 -4.567 6.917 1.00 83.75 106 TYR A C 1
ATOM 821 O O . TYR A 1 106 ? 9.577 -4.071 7.053 1.00 83.75 106 TYR A O 1
ATOM 829 N N . THR A 1 107 ? 11.579 -4.610 7.915 1.00 72.19 107 THR A N 1
ATOM 830 C CA . THR A 1 107 ? 11.323 -4.009 9.224 1.00 72.19 107 THR A CA 1
ATOM 831 C C . THR A 1 107 ? 11.607 -2.505 9.192 1.00 72.19 107 THR A C 1
ATOM 833 O O . THR A 1 107 ? 12.495 -2.067 8.455 1.00 72.19 107 THR A O 1
ATOM 836 N N . PRO A 1 108 ? 10.925 -1.698 10.026 1.00 68.19 108 PRO A N 1
ATOM 837 C CA . PRO A 1 108 ? 11.122 -0.245 10.081 1.00 68.19 108 PRO A CA 1
ATOM 838 C C . PRO A 1 108 ? 12.568 0.197 10.336 1.00 68.19 108 PRO A C 1
ATOM 840 O O . PRO A 1 108 ? 12.947 1.303 9.959 1.00 68.19 108 PRO A O 1
ATOM 843 N N . GLU A 1 109 ? 13.360 -0.663 10.976 1.00 69.88 109 GLU A N 1
ATOM 844 C CA . GLU A 1 109 ? 14.752 -0.419 11.359 1.00 69.88 109 GLU A CA 1
ATOM 845 C C . GLU A 1 109 ? 15.699 -0.389 10.150 1.00 69.88 109 GLU A C 1
ATOM 847 O O . GLU A 1 109 ? 16.614 0.432 10.106 1.00 69.88 109 GLU A O 1
ATOM 852 N N . TYR A 1 110 ? 15.466 -1.250 9.153 1.00 69.56 110 TYR A N 1
ATOM 853 C CA . TYR A 1 110 ? 16.323 -1.377 7.964 1.00 69.56 110 TYR A CA 1
ATOM 854 C C . TYR A 1 110 ? 15.655 -0.843 6.694 1.00 69.56 110 TYR A C 1
ATOM 856 O O . TYR A 1 110 ? 16.318 -0.290 5.816 1.00 69.56 110 TYR A O 1
ATOM 864 N N . TYR A 1 111 ? 14.333 -0.978 6.613 1.00 72.81 111 TYR A N 1
ATOM 865 C CA . TYR A 1 111 ? 13.493 -0.515 5.518 1.00 72.81 111 TYR A CA 1
ATOM 866 C C . TYR A 1 111 ? 12.297 0.234 6.108 1.00 72.81 111 TYR A C 1
ATOM 868 O O . TYR A 1 111 ? 11.258 -0.380 6.356 1.00 72.81 111 TYR A O 1
ATOM 876 N N . PRO A 1 112 ? 12.409 1.556 6.343 1.00 75.69 112 PRO A N 1
ATOM 877 C CA . PRO A 1 112 ? 11.323 2.318 6.940 1.00 75.69 112 PRO A CA 1
ATOM 878 C C . PRO A 1 112 ? 10.072 2.205 6.067 1.00 75.69 112 PRO A C 1
ATOM 880 O O . PRO A 1 112 ? 10.022 2.736 4.952 1.00 75.69 112 PRO A O 1
ATOM 883 N N . LEU A 1 113 ? 9.068 1.493 6.582 1.00 86.25 113 LEU A N 1
ATOM 884 C CA . LEU A 1 113 ? 7.777 1.340 5.932 1.00 86.25 113 LEU A CA 1
ATOM 885 C C . LEU A 1 113 ? 7.084 2.701 5.935 1.00 86.25 113 LEU A C 1
ATOM 887 O O . LEU A 1 113 ? 6.704 3.219 6.980 1.00 86.25 113 LEU A O 1
ATOM 891 N N . LYS A 1 114 ? 6.949 3.291 4.748 1.00 88.81 114 LYS A N 1
ATOM 892 C CA . LYS A 1 114 ? 6.223 4.546 4.539 1.00 88.81 114 LYS A CA 1
ATOM 893 C C . LYS A 1 114 ? 4.849 4.212 3.973 1.00 88.81 114 LYS A C 1
ATOM 895 O O . LYS A 1 114 ? 4.674 4.229 2.755 1.00 88.81 114 LYS A O 1
ATOM 900 N N . VAL A 1 115 ? 3.880 3.880 4.830 1.00 91.81 115 VAL A N 1
ATOM 901 C CA . VAL A 1 115 ? 2.550 3.390 4.412 1.00 91.81 115 VAL A CA 1
ATOM 902 C C . VAL A 1 115 ? 1.854 4.358 3.462 1.00 91.81 115 VAL A C 1
ATOM 904 O O . VAL A 1 115 ? 1.290 3.914 2.467 1.00 91.81 115 VAL A O 1
ATOM 907 N N . ASN A 1 116 ? 1.968 5.672 3.684 1.00 91.19 116 ASN A N 1
ATOM 908 C CA . ASN A 1 116 ? 1.454 6.668 2.736 1.00 91.19 116 ASN A CA 1
ATOM 909 C C . ASN A 1 116 ? 1.986 6.437 1.321 1.00 91.19 116 ASN A C 1
ATOM 911 O O . ASN A 1 116 ? 1.229 6.436 0.360 1.00 91.19 116 ASN A O 1
ATOM 915 N N . ARG A 1 117 ? 3.294 6.208 1.202 1.00 89.56 117 ARG A N 1
ATOM 916 C CA . ARG A 1 117 ? 3.966 6.037 -0.083 1.00 89.56 117 ARG A CA 1
ATOM 917 C C . ARG A 1 117 ? 3.634 4.706 -0.741 1.00 89.56 117 ARG A C 1
ATOM 919 O O . ARG A 1 117 ? 3.472 4.653 -1.952 1.00 89.56 117 ARG A O 1
ATOM 926 N N . ILE A 1 118 ? 3.489 3.654 0.060 1.00 92.44 118 ILE A N 1
ATOM 927 C CA . ILE A 1 118 ? 3.033 2.339 -0.400 1.00 92.44 118 ILE A CA 1
ATOM 928 C C . ILE A 1 118 ? 1.621 2.444 -0.992 1.00 92.44 118 ILE A C 1
ATOM 930 O O . ILE A 1 118 ? 1.380 1.955 -2.093 1.00 92.44 118 ILE A O 1
ATOM 934 N N . VAL A 1 119 ? 0.704 3.124 -0.297 1.00 93.19 119 VAL A N 1
ATOM 935 C CA . VAL A 1 119 ? -0.664 3.363 -0.785 1.00 93.19 119 VAL A CA 1
ATOM 936 C C . VAL A 1 119 ? -0.665 4.226 -2.042 1.00 93.19 119 VAL A C 1
ATOM 938 O O . VAL A 1 119 ? -1.403 3.928 -2.975 1.00 93.19 119 VAL A O 1
ATOM 941 N N . GLU A 1 120 ? 0.171 5.265 -2.104 1.00 90.62 120 GLU A N 1
ATOM 942 C CA . GLU A 1 120 ? 0.316 6.087 -3.309 1.00 90.62 120 GLU A CA 1
ATOM 943 C C . GLU A 1 120 ? 0.823 5.266 -4.509 1.00 90.62 120 GLU A C 1
ATOM 945 O O . GLU A 1 120 ? 0.262 5.400 -5.591 1.00 90.62 120 GLU A O 1
ATOM 950 N N . VAL A 1 121 ? 1.821 4.386 -4.329 1.00 90.56 121 VAL A N 1
ATOM 951 C CA . VAL A 1 121 ? 2.305 3.481 -5.394 1.00 90.56 121 VAL A CA 1
ATOM 952 C C . VAL A 1 121 ? 1.195 2.575 -5.890 1.00 90.56 121 VAL A C 1
ATOM 954 O O . VAL A 1 121 ? 0.999 2.465 -7.096 1.00 90.56 121 VAL A O 1
ATOM 957 N N . LEU A 1 122 ? 0.478 1.924 -4.972 1.00 92.31 122 LEU A N 1
ATOM 958 C CA . LEU A 1 122 ? -0.600 1.018 -5.344 1.00 92.31 122 LEU A CA 1
ATOM 959 C C . LEU A 1 122 ? -1.679 1.790 -6.103 1.00 92.31 122 LEU A C 1
ATOM 961 O O . LEU A 1 122 ? -1.936 1.499 -7.266 1.00 92.31 122 LEU A O 1
ATOM 965 N N . ASN A 1 123 ? -2.209 2.870 -5.536 1.00 90.94 123 ASN A N 1
ATOM 966 C CA . ASN A 1 123 ? -3.237 3.674 -6.201 1.00 90.94 123 ASN A CA 1
ATOM 967 C C . ASN A 1 123 ? -2.783 4.238 -7.559 1.00 90.94 123 ASN A C 1
ATOM 969 O O . ASN A 1 123 ? -3.596 4.333 -8.480 1.00 90.94 123 ASN A O 1
ATOM 973 N N . GLY A 1 124 ? -1.491 4.535 -7.694 1.00 86.44 124 GLY A N 1
ATOM 974 C CA . GLY A 1 124 ? -0.834 4.981 -8.918 1.00 86.44 124 GLY A CA 1
ATOM 975 C C . GLY A 1 124 ? -0.584 3.893 -9.968 1.00 86.44 124 GLY A C 1
ATOM 976 O O . GLY A 1 124 ? -0.144 4.209 -11.064 1.00 86.44 124 GLY A O 1
ATOM 977 N N . MET A 1 125 ? -0.908 2.619 -9.715 1.00 83.69 125 MET A N 1
ATOM 978 C CA . MET A 1 125 ? -0.686 1.517 -10.672 1.00 83.69 125 MET A CA 1
ATOM 979 C C . MET A 1 125 ? -1.476 1.641 -11.984 1.00 83.69 125 MET A C 1
ATOM 981 O O . MET A 1 125 ? -1.217 0.891 -12.926 1.00 83.69 125 MET A O 1
ATOM 985 N N . SER A 1 126 ? -2.435 2.560 -12.086 1.00 78.38 126 SER A N 1
ATOM 986 C CA . SER A 1 126 ? -3.079 2.883 -13.367 1.00 78.38 126 SER A CA 1
ATOM 987 C C . SER A 1 126 ? -2.245 3.859 -14.207 1.00 78.38 126 SER A C 1
ATOM 989 O O . SER A 1 126 ? -2.310 3.807 -15.434 1.00 78.38 126 SER A O 1
ATOM 991 N N . GLU A 1 127 ? -1.394 4.667 -13.576 1.00 73.06 127 GLU A N 1
ATOM 992 C CA . GLU A 1 127 ? -0.520 5.645 -14.222 1.00 73.06 127 GLU A CA 1
ATOM 993 C C . GLU A 1 127 ? 0.652 4.942 -14.932 1.00 73.06 127 GLU A C 1
ATOM 995 O O . GLU A 1 127 ? 1.021 3.810 -14.598 1.00 73.06 127 GLU A O 1
ATOM 1000 N N . ALA A 1 128 ? 1.189 5.579 -15.976 1.00 61.97 128 ALA A N 1
ATOM 1001 C CA . ALA A 1 128 ? 2.263 5.024 -16.804 1.00 61.97 128 ALA A CA 1
ATOM 1002 C C . ALA A 1 128 ? 3.660 5.529 -16.402 1.00 61.97 128 ALA A C 1
ATOM 1004 O O . ALA A 1 128 ? 4.650 4.890 -16.731 1.00 61.97 128 ALA A O 1
ATOM 1005 N N . ASP A 1 129 ? 3.749 6.639 -15.665 1.00 69.25 129 ASP A N 1
ATOM 1006 C CA . ASP A 1 129 ? 4.994 7.404 -15.479 1.00 69.25 129 ASP A CA 1
ATOM 1007 C C . ASP A 1 129 ? 6.126 6.643 -14.762 1.00 69.25 129 ASP A C 1
ATOM 1009 O O . ASP A 1 129 ? 7.291 7.026 -14.842 1.00 69.25 129 ASP A O 1
ATOM 1013 N N . TYR A 1 130 ? 5.791 5.591 -14.022 1.00 73.38 130 TYR A N 1
ATOM 1014 C CA . TYR A 1 130 ? 6.738 4.783 -13.245 1.00 73.38 130 TYR A CA 1
ATOM 1015 C C . TYR A 1 130 ? 6.367 3.296 -13.250 1.00 73.38 130 TYR A C 1
ATOM 1017 O O . TYR A 1 130 ? 6.860 2.530 -12.420 1.00 73.38 130 TYR A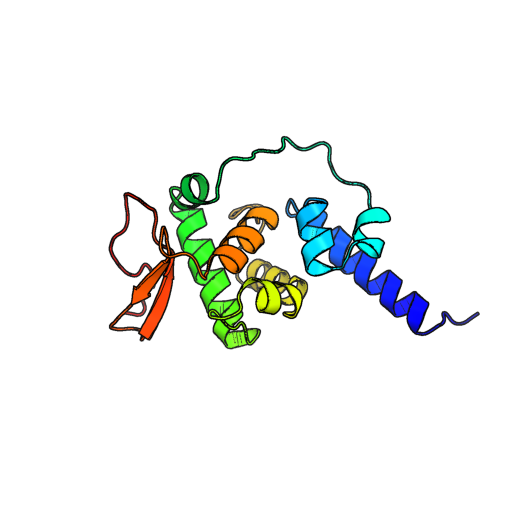 O 1
ATOM 1025 N N . LYS A 1 131 ? 5.484 2.886 -14.166 1.00 77.25 131 LYS A N 1
ATOM 1026 C CA . LYS A 1 131 ? 5.009 1.511 -14.314 1.00 77.25 131 LYS A CA 1
ATOM 1027 C C . LYS A 1 131 ? 5.337 1.022 -15.710 1.00 77.25 131 LYS A C 1
ATOM 1029 O O . LYS A 1 131 ? 4.841 1.567 -16.690 1.00 77.25 131 LYS A O 1
ATOM 1034 N N . ASP A 1 132 ? 6.041 -0.092 -15.769 1.00 79.69 132 ASP A N 1
ATOM 1035 C CA . ASP A 1 132 ? 6.300 -0.796 -17.015 1.00 79.69 132 ASP A CA 1
ATOM 1036 C C . ASP A 1 132 ? 5.910 -2.274 -16.875 1.00 79.69 132 ASP A C 1
ATOM 1038 O O . ASP A 1 132 ? 5.572 -2.759 -15.789 1.00 79.69 132 ASP A O 1
ATOM 1042 N N . TYR A 1 133 ? 5.871 -2.996 -17.987 1.00 78.00 133 TYR A N 1
ATOM 1043 C CA . TYR A 1 133 ? 5.489 -4.393 -18.049 1.00 78.00 133 TYR A CA 1
ATOM 1044 C C . TYR A 1 133 ? 6.647 -5.246 -18.554 1.00 78.00 133 TYR A C 1
ATOM 1046 O O . TYR A 1 133 ? 7.097 -5.170 -19.695 1.00 78.00 133 TYR A O 1
ATOM 1054 N N . CYS A 1 134 ? 7.100 -6.138 -17.689 1.00 76.06 134 CYS A N 1
ATOM 1055 C CA . CYS A 1 134 ? 8.188 -7.043 -17.980 1.00 76.06 134 CYS A CA 1
ATOM 1056 C C . CYS A 1 134 ? 7.720 -8.147 -18.939 1.00 76.06 134 CYS A C 1
ATOM 1058 O O . CYS A 1 134 ? 6.880 -8.985 -18.601 1.00 76.06 134 CYS A O 1
ATOM 1060 N N . LEU A 1 135 ? 8.295 -8.182 -20.144 1.00 75.50 135 LEU A N 1
ATOM 1061 C CA . LEU A 1 135 ? 7.923 -9.149 -21.183 1.00 75.50 135 LEU A CA 1
ATOM 1062 C C . LEU A 1 135 ? 8.341 -10.591 -20.870 1.00 75.50 135 LEU A C 1
ATOM 1064 O O . LEU A 1 135 ? 7.733 -11.509 -21.426 1.00 75.50 135 LEU A O 1
ATOM 1068 N N . VAL A 1 136 ? 9.342 -10.782 -20.006 1.00 75.50 136 VAL A N 1
ATOM 1069 C CA . VAL A 1 136 ? 9.860 -12.098 -19.598 1.00 75.50 136 VAL A CA 1
ATOM 1070 C C . VAL A 1 136 ? 8.981 -12.692 -18.503 1.00 75.50 136 VAL A C 1
ATOM 1072 O O . VAL A 1 136 ? 8.318 -13.704 -18.702 1.00 75.50 136 VAL A O 1
ATOM 1075 N N . CYS A 1 137 ? 8.904 -11.999 -17.373 1.00 71.06 137 CYS A N 1
ATOM 1076 C CA . CYS A 1 137 ? 8.137 -12.405 -16.207 1.00 71.06 137 CYS A CA 1
ATOM 1077 C C . CYS A 1 137 ? 6.623 -12.179 -16.337 1.00 71.06 137 CYS A C 1
ATOM 1079 O O . CYS A 1 137 ? 5.878 -12.652 -15.482 1.00 71.06 137 CYS A O 1
ATOM 1081 N N . LYS A 1 138 ? 6.162 -11.490 -17.395 1.00 77.69 138 LYS A N 1
ATOM 1082 C CA . LYS A 1 138 ? 4.748 -11.177 -17.673 1.00 77.69 138 LYS A CA 1
ATOM 1083 C C . LYS A 1 138 ? 4.056 -10.461 -16.507 1.00 77.69 138 LYS A C 1
ATOM 1085 O O . LYS A 1 138 ? 2.902 -10.747 -16.180 1.00 77.69 138 LYS A O 1
ATOM 1090 N N . LYS A 1 139 ? 4.762 -9.519 -15.876 1.00 75.31 139 LYS A N 1
ATOM 1091 C CA . LYS A 1 139 ? 4.293 -8.792 -14.688 1.00 75.31 139 LYS A CA 1
ATOM 1092 C C . LYS A 1 139 ? 4.533 -7.289 -14.799 1.00 75.31 139 LYS A C 1
ATOM 1094 O O . LYS A 1 139 ? 5.543 -6.885 -15.381 1.00 75.31 139 LYS A O 1
ATOM 1099 N N . PRO A 1 140 ? 3.647 -6.464 -14.216 1.00 80.06 140 PRO A N 1
ATOM 1100 C CA . PRO A 1 140 ? 3.933 -5.052 -14.043 1.00 80.06 140 PRO A CA 1
ATOM 1101 C C . PRO A 1 140 ? 5.048 -4.873 -13.008 1.00 80.06 140 PRO A C 1
ATOM 1103 O O . PRO A 1 140 ? 5.118 -5.612 -12.022 1.00 80.06 140 PRO A O 1
ATOM 1106 N N . PHE A 1 141 ? 5.909 -3.889 -13.226 1.00 81.00 141 PHE A N 1
ATOM 1107 C CA . PHE A 1 141 ? 6.976 -3.521 -12.308 1.00 81.00 141 PHE A CA 1
ATOM 1108 C C . PHE A 1 141 ? 7.095 -2.002 -12.211 1.00 81.00 141 PHE A C 1
ATOM 1110 O O . PHE A 1 141 ? 6.690 -1.266 -13.112 1.00 81.00 141 PHE A O 1
ATOM 1117 N N . ILE A 1 142 ? 7.645 -1.545 -11.090 1.00 81.88 142 ILE A N 1
ATOM 1118 C CA . ILE A 1 142 ? 7.911 -0.133 -10.836 1.00 81.88 142 ILE A CA 1
ATOM 1119 C C . ILE A 1 142 ? 9.361 0.169 -11.199 1.00 81.88 142 ILE A C 1
ATOM 1121 O O . ILE A 1 142 ? 10.267 -0.504 -10.695 1.00 81.88 142 ILE A O 1
ATOM 1125 N N . HIS A 1 143 ? 9.584 1.197 -12.011 1.00 75.56 143 HIS A N 1
ATOM 1126 C CA . HIS A 1 143 ? 10.916 1.727 -12.288 1.00 75.56 143 HIS A CA 1
ATOM 1127 C C . HIS A 1 143 ? 11.068 3.145 -11.739 1.00 75.56 143 HIS A C 1
ATOM 1129 O O . HIS A 1 143 ? 10.097 3.873 -11.525 1.00 75.56 143 HIS A O 1
ATOM 1135 N N . ALA A 1 144 ? 12.312 3.545 -11.480 1.00 69.81 144 ALA A N 1
ATOM 1136 C CA . ALA A 1 144 ? 12.589 4.951 -11.228 1.00 69.81 144 ALA A CA 1
ATOM 1137 C C . ALA A 1 144 ? 12.437 5.734 -12.545 1.00 69.81 144 ALA A C 1
ATOM 1139 O O . ALA A 1 144 ? 12.870 5.218 -13.578 1.00 69.81 144 ALA A O 1
ATOM 1140 N N . PRO A 1 145 ? 11.931 6.981 -12.512 1.00 64.31 145 PRO A N 1
ATOM 1141 C CA . PRO A 1 145 ? 11.740 7.793 -13.716 1.00 64.31 145 PRO A CA 1
ATOM 1142 C C . PRO A 1 145 ? 12.994 7.949 -14.595 1.00 64.31 145 PRO A C 1
ATOM 1144 O O . PRO A 1 145 ? 12.868 8.018 -15.809 1.00 64.31 145 PRO A O 1
ATOM 1147 N N . ASP A 1 146 ? 14.198 7.943 -13.996 1.00 62.97 146 ASP A N 1
ATOM 1148 C CA . ASP A 1 146 ? 15.434 8.334 -14.697 1.00 62.97 146 ASP A CA 1
ATOM 1149 C C . ASP A 1 146 ? 16.627 7.366 -14.518 1.00 62.97 146 ASP A C 1
ATOM 1151 O O . ASP A 1 146 ? 17.770 7.764 -14.760 1.00 62.97 146 ASP A O 1
ATOM 1155 N N . ARG A 1 147 ? 16.448 6.157 -13.951 1.00 58.25 147 ARG A N 1
ATOM 1156 C CA . ARG A 1 147 ? 17.612 5.374 -13.451 1.00 58.25 147 ARG A CA 1
ATOM 1157 C C . ARG A 1 147 ? 17.621 3.863 -13.672 1.00 58.25 147 ARG A C 1
ATOM 1159 O O . ARG A 1 147 ? 18.693 3.281 -13.509 1.00 58.25 147 ARG A O 1
ATOM 1166 N N . TYR A 1 148 ? 16.499 3.219 -13.991 1.00 57.44 148 TYR A N 1
ATOM 1167 C CA . TYR A 1 148 ? 16.430 1.752 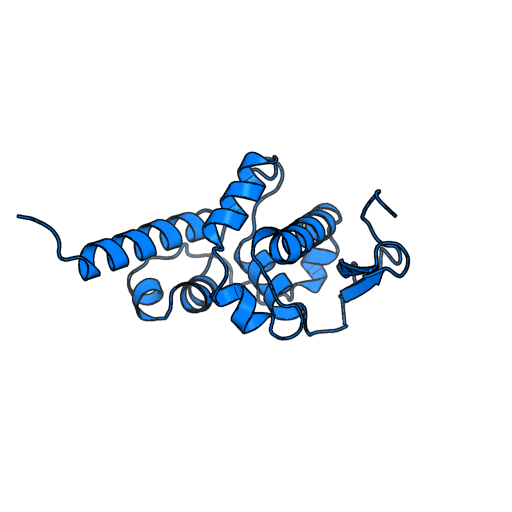-14.025 1.00 57.44 148 TYR A CA 1
ATOM 1168 C C . TYR A 1 148 ? 15.458 1.256 -15.106 1.00 57.44 148 TYR A C 1
ATOM 1170 O O . TYR A 1 148 ? 14.295 1.021 -14.812 1.00 57.44 148 TYR A O 1
ATOM 1178 N N . ASP A 1 149 ? 15.943 1.052 -16.332 1.00 57.31 149 ASP A N 1
ATOM 1179 C CA . ASP A 1 149 ? 15.109 0.631 -17.480 1.00 57.31 149 ASP A CA 1
ATOM 1180 C C . ASP A 1 149 ? 14.881 -0.892 -17.566 1.00 57.31 149 ASP A C 1
ATOM 1182 O O . ASP A 1 149 ? 14.393 -1.408 -18.569 1.00 57.31 149 ASP A O 1
ATOM 1186 N N . SER A 1 150 ? 15.274 -1.655 -16.544 1.00 64.44 150 SER A N 1
ATOM 1187 C CA . SER A 1 150 ? 15.153 -3.115 -16.536 1.00 64.44 150 SER A CA 1
ATOM 1188 C C . SER A 1 150 ? 14.382 -3.617 -15.323 1.00 64.44 150 SER A C 1
ATOM 1190 O O . SER A 1 150 ? 14.458 -3.049 -14.231 1.00 64.44 150 SER A O 1
ATOM 1192 N N . CYS A 1 151 ? 13.633 -4.707 -15.527 1.00 67.00 151 CYS A N 1
ATOM 1193 C CA . CYS A 1 151 ? 12.859 -5.347 -14.472 1.00 67.00 151 CYS A CA 1
ATOM 1194 C C . CYS A 1 151 ? 13.783 -5.678 -13.283 1.00 67.00 151 CYS A C 1
ATOM 1196 O O . CYS A 1 151 ? 14.722 -6.461 -13.438 1.00 67.00 151 CYS A O 1
ATOM 1198 N N . PRO A 1 152 ? 13.544 -5.106 -12.090 1.00 65.12 152 PRO A N 1
ATOM 1199 C CA . PRO A 1 152 ? 14.455 -5.254 -10.958 1.00 65.12 152 PRO A CA 1
ATOM 1200 C C . PRO A 1 152 ? 14.316 -6.612 -10.256 1.00 65.12 152 PRO A C 1
ATOM 1202 O O . PRO A 1 152 ? 15.016 -6.885 -9.279 1.00 65.12 152 PRO A O 1
ATOM 1205 N N . THR A 1 153 ? 13.391 -7.462 -10.708 1.00 60.19 153 THR A N 1
ATOM 1206 C CA . THR A 1 153 ? 13.223 -8.809 -10.177 1.00 60.19 153 THR A CA 1
ATOM 1207 C C . THR A 1 153 ? 14.300 -9.712 -10.772 1.00 60.19 153 THR A C 1
ATOM 1209 O O . THR A 1 153 ? 14.276 -10.005 -11.961 1.00 60.19 153 THR A O 1
ATOM 1212 N N . TRP A 1 154 ? 15.201 -10.220 -9.928 1.00 51.69 154 TRP A N 1
ATOM 1213 C CA . TRP A 1 154 ? 16.246 -11.210 -10.259 1.00 51.69 154 TRP A CA 1
ATOM 1214 C C . TRP A 1 154 ? 15.721 -12.561 -10.801 1.00 51.69 154 TRP A C 1
ATOM 1216 O O . TRP A 1 154 ? 16.484 -13.510 -10.934 1.00 51.69 154 TRP A O 1
ATOM 1226 N N . LEU A 1 155 ? 14.411 -12.669 -11.042 1.00 41.09 155 LEU A N 1
ATOM 1227 C CA . LEU A 1 155 ? 13.690 -13.853 -11.514 1.00 41.09 155 LEU A CA 1
ATOM 1228 C C . LEU A 1 155 ? 13.228 -13.717 -12.979 1.00 41.09 155 LEU A C 1
ATOM 1230 O O . LEU A 1 155 ? 12.380 -14.495 -13.415 1.00 41.09 155 LEU A O 1
ATOM 1234 N N . CYS A 1 156 ? 13.742 -12.724 -13.713 1.00 45.88 156 CYS A N 1
ATOM 1235 C CA . CYS A 1 156 ? 13.664 -12.690 -15.176 1.00 45.88 156 CYS A CA 1
ATOM 1236 C C . CYS A 1 156 ? 14.866 -13.399 -15.793 1.00 45.88 156 CYS A C 1
ATOM 1238 O O . CYS A 1 156 ? 15.987 -13.180 -15.281 1.00 45.88 156 CYS A O 1
#

Sequence (156 aa):
MGFKKSEVSQLNSLASAIKLIEFDANKYTITHLYGRKVAGSLEYPKGINTRKGVGKWLGEKSAMLLSNVVVNNSIHIFGYDTQNPTESTREMDFNALVDLLINTGYTPEYYPLKVNRIVEVLNGMSEADYKDYCLVCKKPFIHAPDRYDSCPTWLC

Secondary structure (DSSP, 8-state):
-PPPHHHHHHHHHHHHHHHHHHTT--HHHHHHHHHHHHHHTS-----------HHHHHTSHHHHHHHHHHHHHHHHHH---TTSHHHHHHHS-HHHHHHHHHHTT--TTTS---HHHHHHHHHGGG-STTEEEETTTTEEEE--TTT--S---TT-

Organism: NCBI:txid72407

pLDDT: mean 82.41, std 13.27, range [41.09, 95.88]

Radius of gyration: 16.34 Å; chains: 1; bounding box: 40×31×51 Å